Protein AF-A0A7Y0JI06-F1 (afdb_monomer)

Mean predicted aligned error: 2.01 Å

Nearest PDB structures (foldseek):
  3qa9-assembly1_A  TM=9.355E-01  e=6.172E-12  Escherichia coli
  2d5a-assembly1_A  TM=9.492E-01  e=1.376E-11  Pyrococcus horikoshii OT3
  1y81-assembly1_A  TM=9.439E-01  e=1.527E-10  Pyrococcus furiosus
  3q9n-assembly1_A  TM=9.317E-01  e=5.243E-10  Escherichia coli
  3q9n-assembly2_B  TM=9.232E-01  e=7.138E-10  Escherichia coli

Sequence (135 aa):
MRTAQQILADANVIAVVGASRDPSKSAHSVPRQILRHGWRIIPVNPFTDEIFGLKTVPTLADIDEPIDLVNIFRPSHDALEVVRQAIEIKAPAVWLQTGIISTEARRSAEEAGIDYVEDRCIAVERAAAALTKLR

Radius of gyration: 13.39 Å; Cα contacts (8 Å, |Δi|>4): 261; chains: 1; bounding box: 32×35×34 Å

Structure (mmCIF, N/CA/C/O backbone):
data_AF-A0A7Y0JI06-F1
#
_entry.id   AF-A0A7Y0JI06-F1
#
loop_
_atom_site.group_PDB
_atom_site.id
_atom_site.type_symbol
_atom_site.label_atom_id
_atom_site.label_alt_id
_atom_site.label_comp_id
_atom_site.label_asym_id
_atom_site.label_entity_id
_atom_site.label_seq_id
_atom_site.pdbx_PDB_ins_code
_atom_site.Cartn_x
_atom_site.Cartn_y
_atom_site.Cartn_z
_atom_site.occupancy
_atom_site.B_iso_or_equiv
_atom_site.auth_seq_id
_atom_site.auth_comp_id
_atom_site.auth_asym_id
_atom_site.auth_atom_id
_atom_site.pdbx_PDB_model_num
ATOM 1 N N . MET A 1 1 ? -10.717 8.507 10.418 1.00 89.06 1 MET A N 1
ATOM 2 C CA . MET A 1 1 ? -9.535 7.894 9.791 1.00 89.06 1 MET A CA 1
ATOM 3 C C . MET A 1 1 ? -8.820 7.034 10.818 1.00 89.06 1 MET A C 1
ATOM 5 O O . MET A 1 1 ? -8.657 7.480 11.952 1.00 89.06 1 MET A O 1
ATOM 9 N N . ARG A 1 2 ? -8.460 5.807 10.447 1.00 97.75 2 ARG A N 1
ATOM 10 C CA . ARG A 1 2 ? -7.655 4.875 11.248 1.00 97.75 2 ARG A CA 1
ATOM 11 C C . ARG A 1 2 ? -6.189 5.316 11.271 1.00 97.75 2 ARG A C 1
ATOM 13 O O . ARG A 1 2 ? -5.716 5.985 10.355 1.00 97.75 2 ARG A O 1
ATOM 20 N N . THR A 1 3 ? -5.452 4.940 12.315 1.00 98.38 3 THR A N 1
ATOM 21 C CA . THR A 1 3 ? -3.992 5.116 12.340 1.00 98.38 3 THR A CA 1
ATOM 22 C C . THR A 1 3 ? -3.308 4.140 11.383 1.00 98.38 3 THR A C 1
ATOM 24 O O . THR A 1 3 ? -3.873 3.111 11.019 1.00 98.38 3 THR A O 1
ATOM 27 N N . ALA A 1 4 ? -2.050 4.413 11.030 1.00 98.50 4 ALA A N 1
ATOM 28 C CA . ALA A 1 4 ? -1.232 3.518 10.211 1.00 98.50 4 ALA A CA 1
ATOM 29 C C . ALA A 1 4 ? -1.189 2.079 10.775 1.00 98.50 4 ALA A C 1
ATOM 31 O O . ALA A 1 4 ? -1.380 1.103 10.051 1.00 98.50 4 ALA A O 1
ATOM 32 N N . GLN A 1 5 ? -1.018 1.937 12.090 1.00 98.56 5 GLN A N 1
ATOM 33 C CA . GLN A 1 5 ? -1.028 0.645 12.777 1.00 98.56 5 GLN A CA 1
ATOM 34 C C . GLN A 1 5 ? -2.385 -0.059 12.673 1.00 98.56 5 GLN A C 1
ATOM 36 O O . GLN A 1 5 ? -2.418 -1.258 12.415 1.00 98.56 5 GLN A O 1
ATOM 41 N N . GLN A 1 6 ? -3.491 0.670 12.866 1.00 98.62 6 GLN A N 1
ATOM 42 C CA . GLN A 1 6 ? -4.845 0.113 12.776 1.00 98.62 6 GLN A CA 1
ATOM 43 C C . GLN A 1 6 ? -5.150 -0.374 11.357 1.00 98.62 6 GLN A C 1
ATOM 45 O O . GLN A 1 6 ? -5.582 -1.508 11.186 1.00 98.62 6 GLN A O 1
ATOM 50 N N . ILE A 1 7 ? -4.832 0.437 10.342 1.00 98.75 7 ILE A N 1
ATOM 51 C CA . ILE A 1 7 ? -4.991 0.069 8.927 1.00 98.75 7 ILE A CA 1
ATOM 52 C C . ILE A 1 7 ? -4.273 -1.254 8.636 1.00 98.75 7 ILE A C 1
ATOM 54 O O . ILE A 1 7 ? -4.859 -2.169 8.061 1.00 98.75 7 ILE A O 1
ATOM 58 N N . LEU A 1 8 ? -3.011 -1.378 9.060 1.00 98.62 8 LEU A N 1
ATOM 59 C CA . LEU A 1 8 ? -2.224 -2.584 8.814 1.00 98.62 8 LEU A CA 1
ATOM 60 C C . LEU A 1 8 ? -2.715 -3.800 9.619 1.00 98.62 8 LEU A C 1
ATOM 62 O O . LEU A 1 8 ? -2.697 -4.921 9.106 1.00 98.62 8 LEU A O 1
ATOM 66 N N . ALA A 1 9 ? -3.123 -3.603 10.874 1.00 98.38 9 ALA A N 1
ATOM 67 C CA . ALA A 1 9 ? -3.636 -4.675 11.724 1.00 98.38 9 ALA A CA 1
ATOM 68 C C . ALA A 1 9 ? -4.933 -5.278 11.157 1.00 98.38 9 ALA A C 1
ATOM 70 O O . ALA A 1 9 ? -5.082 -6.504 11.137 1.00 98.38 9 ALA A O 1
ATOM 71 N N . ASP A 1 10 ? -5.825 -4.428 10.646 1.00 98.25 10 ASP A N 1
ATOM 72 C CA . ASP A 1 10 ? -7.109 -4.834 10.073 1.00 98.25 10 ASP A CA 1
ATOM 73 C C . ASP A 1 10 ? -6.945 -5.503 8.700 1.00 98.25 10 ASP A C 1
ATOM 75 O O . ASP A 1 10 ? -7.649 -6.467 8.397 1.00 98.25 10 ASP A O 1
ATOM 79 N N . ALA A 1 11 ? -5.991 -5.040 7.883 1.00 98.44 11 ALA A N 1
ATOM 80 C CA . ALA A 1 11 ? -5.793 -5.532 6.522 1.00 98.44 11 ALA A CA 1
ATOM 81 C C . ALA A 1 11 ? -5.418 -7.023 6.470 1.00 98.44 11 ALA A C 1
ATOM 83 O O . ALA A 1 11 ? -4.555 -7.494 7.217 1.00 98.44 11 ALA A O 1
ATOM 84 N N . ASN A 1 12 ? -6.023 -7.763 5.541 1.00 97.06 12 ASN A N 1
ATOM 85 C CA . ASN A 1 12 ? -5.692 -9.155 5.229 1.00 97.06 12 ASN A CA 1
ATOM 86 C C . ASN A 1 12 ? -5.055 -9.275 3.839 1.00 97.06 12 ASN A C 1
ATOM 88 O O . ASN A 1 12 ? -4.114 -10.056 3.668 1.00 97.06 12 ASN A O 1
ATOM 92 N N . VAL A 1 13 ? -5.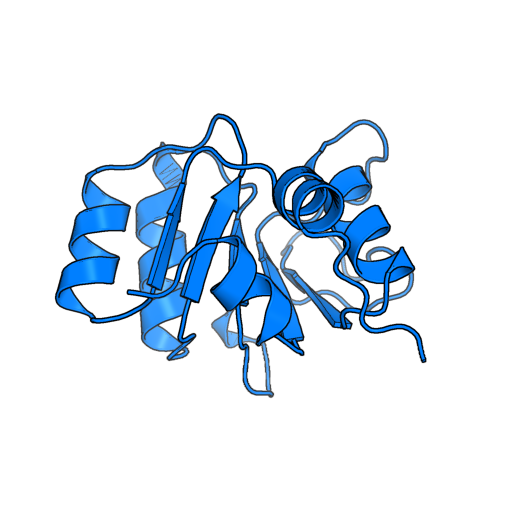526 -8.473 2.879 1.00 98.56 13 VAL A N 1
ATOM 93 C CA . VAL A 1 13 ? -5.049 -8.426 1.494 1.00 98.56 13 VAL A CA 1
ATOM 94 C C . VAL A 1 13 ? -4.464 -7.056 1.172 1.00 98.56 13 VAL A C 1
ATOM 96 O O . VAL A 1 13 ? -5.155 -6.039 1.234 1.00 98.56 13 VAL A O 1
ATOM 99 N N . ILE A 1 14 ? -3.186 -7.035 0.788 1.00 98.88 14 ILE A N 1
ATOM 100 C CA . ILE A 1 14 ? -2.464 -5.808 0.446 1.00 98.88 14 ILE A CA 1
ATOM 101 C C . ILE A 1 14 ? -2.072 -5.836 -1.035 1.00 98.88 14 ILE A C 1
ATOM 103 O O . ILE A 1 14 ? -1.246 -6.654 -1.442 1.00 98.88 14 ILE A O 1
ATOM 107 N N . ALA A 1 15 ? -2.600 -4.917 -1.841 1.00 98.88 15 ALA A N 1
ATOM 108 C CA . ALA A 1 15 ? -2.095 -4.688 -3.193 1.00 98.88 15 ALA A CA 1
ATOM 109 C C . ALA A 1 15 ? -0.816 -3.844 -3.121 1.00 98.88 15 ALA A 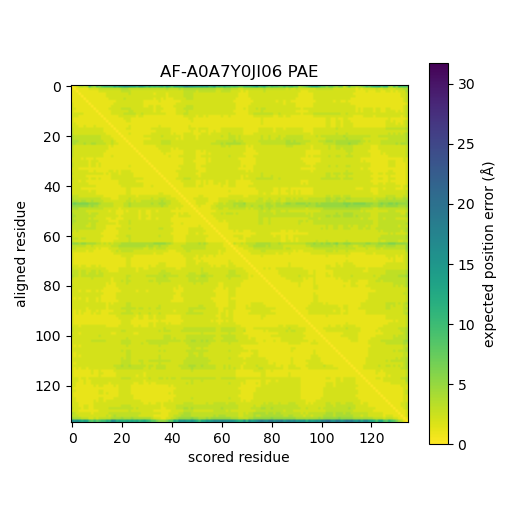C 1
ATOM 111 O O . ALA A 1 15 ? -0.802 -2.800 -2.473 1.00 98.88 15 ALA A O 1
ATOM 112 N N . VAL A 1 16 ? 0.271 -4.270 -3.768 1.00 98.88 16 VAL A N 1
ATOM 113 C CA . VAL A 1 16 ? 1.547 -3.532 -3.766 1.00 98.88 16 VAL A CA 1
ATOM 114 C C . VAL A 1 16 ? 1.827 -2.967 -5.151 1.00 98.88 16 VAL A C 1
ATOM 116 O O . VAL A 1 16 ? 2.319 -3.670 -6.034 1.00 98.88 16 VAL A O 1
ATOM 119 N N . VAL A 1 17 ? 1.553 -1.676 -5.322 1.00 98.88 17 VAL A N 1
ATOM 120 C CA . VAL A 1 17 ? 1.741 -0.953 -6.582 1.00 98.88 17 VAL A CA 1
ATOM 121 C C . VAL A 1 17 ? 3.190 -0.525 -6.742 1.00 98.88 17 VAL A C 1
ATOM 123 O O . VAL A 1 17 ? 3.749 0.185 -5.905 1.00 98.88 17 VAL A O 1
ATOM 126 N N . GLY A 1 18 ? 3.803 -0.955 -7.845 1.00 98.12 18 GLY A N 1
ATOM 127 C CA . GLY A 1 18 ? 5.231 -0.763 -8.091 1.00 98.12 18 GLY A CA 1
ATOM 128 C C . GLY A 1 18 ? 6.108 -1.825 -7.426 1.00 98.12 18 GLY A C 1
ATOM 129 O O . GLY A 1 18 ? 7.305 -1.591 -7.256 1.00 98.12 18 GLY A O 1
ATOM 130 N N . ALA A 1 19 ? 5.538 -2.981 -7.060 1.00 98.38 19 ALA A N 1
ATOM 131 C CA . ALA A 1 19 ? 6.291 -4.125 -6.548 1.00 98.38 19 ALA A CA 1
ATOM 132 C C . ALA A 1 19 ? 7.471 -4.473 -7.473 1.00 98.38 19 ALA A C 1
ATOM 134 O O . ALA A 1 19 ? 7.345 -4.448 -8.696 1.00 98.38 19 ALA A O 1
ATOM 135 N N . SER A 1 20 ? 8.626 -4.819 -6.904 1.00 98.25 20 SER A N 1
ATOM 136 C CA . SER A 1 20 ? 9.862 -5.044 -7.665 1.00 98.25 20 SER A CA 1
ATOM 137 C C . SER A 1 20 ? 10.424 -6.455 -7.482 1.00 98.25 20 SER A C 1
ATOM 139 O O . SER A 1 20 ? 10.377 -7.015 -6.390 1.00 98.25 20 SER A O 1
ATOM 141 N N . ARG A 1 21 ? 11.041 -7.012 -8.535 1.00 97.50 21 ARG A N 1
ATOM 142 C CA . ARG A 1 21 ? 11.878 -8.228 -8.450 1.00 97.50 21 ARG A CA 1
ATOM 143 C C . ARG A 1 21 ? 13.293 -7.954 -7.945 1.00 97.50 21 ARG A C 1
ATOM 145 O O . ARG A 1 21 ? 13.939 -8.869 -7.459 1.00 97.50 21 ARG A O 1
ATOM 152 N N . ASP A 1 22 ? 13.755 -6.715 -8.080 1.00 97.62 22 ASP A N 1
ATOM 153 C CA . ASP A 1 22 ? 15.105 -6.291 -7.711 1.00 97.62 22 ASP A CA 1
ATOM 154 C C . ASP A 1 22 ? 15.248 -6.192 -6.181 1.00 97.62 22 ASP A C 1
ATOM 156 O O . ASP A 1 22 ? 14.635 -5.292 -5.592 1.00 97.62 22 ASP A O 1
ATOM 160 N N . PRO A 1 23 ? 16.059 -7.061 -5.540 1.00 96.50 23 PRO A N 1
ATOM 161 C CA . PRO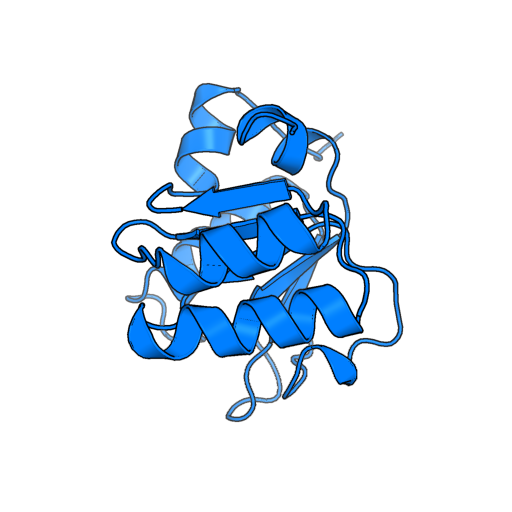 A 1 23 ? 16.217 -7.097 -4.088 1.00 96.50 23 PRO A CA 1
ATOM 162 C C . PRO A 1 23 ? 16.840 -5.845 -3.476 1.00 96.50 23 PRO A C 1
ATOM 164 O O . PRO A 1 23 ? 16.706 -5.637 -2.271 1.00 96.50 23 PRO A O 1
ATOM 167 N N . SER A 1 24 ? 17.501 -5.008 -4.282 1.00 97.38 24 SER A N 1
ATOM 168 C CA . SER A 1 24 ? 18.076 -3.746 -3.812 1.00 97.38 24 SER A CA 1
ATOM 169 C C . SER A 1 24 ? 17.017 -2.667 -3.554 1.00 97.38 24 SER A C 1
ATOM 171 O O . SER A 1 24 ? 17.270 -1.715 -2.817 1.00 97.38 24 SER A O 1
ATOM 173 N N . LYS A 1 25 ? 15.811 -2.809 -4.124 1.00 98.00 25 LYS A N 1
ATOM 174 C CA . LYS A 1 25 ? 14.747 -1.804 -4.018 1.00 98.00 25 LYS A CA 1
ATOM 175 C C . LYS A 1 25 ? 13.880 -2.026 -2.785 1.00 98.00 25 LYS A C 1
ATOM 177 O O . LYS A 1 25 ? 13.446 -3.144 -2.504 1.00 98.0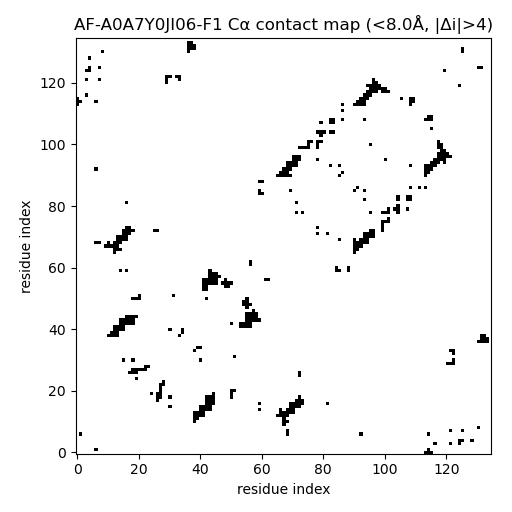0 25 LYS A O 1
ATOM 182 N N . SER A 1 26 ? 13.484 -0.935 -2.128 1.00 98.19 26 SER A N 1
ATOM 183 C CA . SER A 1 26 ? 12.492 -0.965 -1.040 1.00 98.19 26 SER A CA 1
ATOM 184 C C . SER A 1 26 ? 11.174 -1.613 -1.474 1.00 98.19 26 SER A C 1
ATOM 186 O O . SER A 1 26 ? 10.575 -2.361 -0.708 1.00 98.19 26 SER A O 1
ATOM 188 N N . ALA A 1 27 ? 10.777 -1.424 -2.738 1.00 98.12 27 ALA A N 1
ATOM 189 C CA . ALA A 1 27 ? 9.597 -2.053 -3.337 1.00 98.12 27 ALA A CA 1
ATOM 190 C C . ALA A 1 27 ? 9.699 -3.585 -3.501 1.00 98.12 27 ALA A C 1
ATOM 192 O O . ALA A 1 27 ? 8.746 -4.227 -3.938 1.00 98.12 27 ALA A O 1
ATOM 193 N N . HIS A 1 28 ? 10.850 -4.178 -3.171 1.00 98.62 28 HIS A N 1
ATOM 194 C CA . HIS A 1 28 ? 11.037 -5.619 -3.025 1.00 98.62 28 HIS A CA 1
ATOM 195 C C . HIS A 1 28 ? 11.171 -6.010 -1.550 1.00 98.62 28 HIS A C 1
ATOM 197 O O . HIS A 1 28 ? 10.433 -6.859 -1.049 1.00 98.62 28 HIS A O 1
ATOM 203 N N . SER A 1 29 ? 12.112 -5.388 -0.836 1.00 98.50 29 SER A N 1
ATOM 204 C CA . SER A 1 29 ? 12.471 -5.801 0.523 1.00 98.50 29 SER A CA 1
ATOM 205 C C . SER A 1 29 ? 11.342 -5.569 1.533 1.00 98.50 29 SER A C 1
ATOM 207 O O . SER A 1 29 ? 11.086 -6.443 2.364 1.00 98.50 29 SER A O 1
ATOM 209 N N . VAL A 1 30 ? 10.613 -4.453 1.433 1.00 98.69 30 VAL A N 1
ATOM 210 C CA . VAL A 1 30 ? 9.511 -4.120 2.348 1.00 98.69 30 VAL A CA 1
ATOM 211 C C . VAL A 1 30 ? 8.312 -5.066 2.158 1.00 98.69 30 VAL A C 1
ATOM 213 O O . VAL A 1 30 ? 7.919 -5.698 3.142 1.00 98.69 30 VAL A O 1
ATOM 216 N N . PRO A 1 31 ? 7.765 -5.285 0.941 1.00 98.69 31 PRO A N 1
ATOM 217 C CA . PRO A 1 31 ? 6.715 -6.287 0.730 1.00 98.69 31 PRO A CA 1
ATOM 218 C C . PRO A 1 31 ? 7.142 -7.701 1.135 1.00 98.69 31 PRO A C 1
ATOM 220 O O . PRO A 1 31 ? 6.365 -8.427 1.753 1.00 98.69 31 PRO A O 1
ATOM 223 N N . ARG A 1 32 ? 8.401 -8.088 0.876 1.00 98.50 32 ARG A N 1
ATOM 224 C CA . ARG A 1 32 ? 8.929 -9.389 1.312 1.00 98.50 32 ARG A CA 1
ATOM 225 C C . ARG A 1 32 ? 8.896 -9.540 2.832 1.00 98.50 32 ARG A C 1
ATOM 227 O O . ARG A 1 32 ? 8.601 -10.629 3.320 1.00 98.50 32 ARG A O 1
ATOM 234 N N . GLN A 1 33 ? 9.184 -8.480 3.589 1.00 98.19 33 GLN A N 1
ATOM 235 C CA . GLN A 1 33 ? 9.045 -8.516 5.045 1.00 98.19 33 GLN A CA 1
ATOM 236 C C . GLN A 1 33 ? 7.588 -8.655 5.480 1.00 98.19 33 GLN A C 1
ATOM 238 O O . GLN A 1 33 ? 7.315 -9.446 6.377 1.00 98.19 33 GLN A O 1
ATOM 243 N N . ILE A 1 34 ? 6.662 -7.9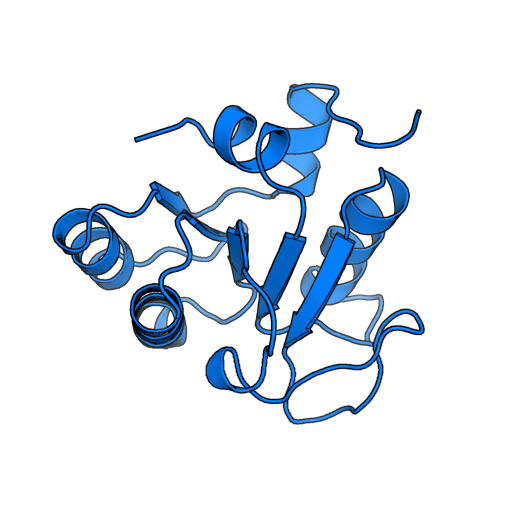35 4.851 1.00 98.56 34 ILE A N 1
ATOM 244 C CA . ILE A 1 34 ? 5.231 -8.026 5.169 1.00 98.56 34 ILE A CA 1
ATOM 245 C C . ILE A 1 34 ? 4.696 -9.446 4.901 1.00 98.56 34 ILE A C 1
ATOM 247 O O . ILE A 1 34 ? 4.074 -10.029 5.788 1.00 98.56 34 ILE A O 1
ATOM 251 N N . LEU A 1 35 ? 5.064 -10.065 3.770 1.00 98.12 35 LEU A N 1
ATOM 252 C CA . LEU A 1 35 ? 4.780 -11.482 3.482 1.00 98.12 35 LEU A CA 1
ATOM 253 C C . LEU A 1 35 ? 5.312 -12.419 4.572 1.00 98.12 35 LEU A C 1
ATOM 255 O O . LEU A 1 35 ? 4.601 -13.301 5.044 1.00 98.12 35 LEU A O 1
ATOM 259 N N . ARG A 1 36 ? 6.563 -12.221 5.011 1.00 98.00 36 ARG A N 1
ATOM 260 C CA . ARG A 1 36 ? 7.187 -13.050 6.059 1.00 98.00 36 ARG A CA 1
ATOM 261 C C . ARG A 1 36 ? 6.486 -12.966 7.414 1.00 98.00 36 ARG A C 1
ATOM 263 O O . ARG A 1 36 ? 6.713 -13.846 8.233 1.00 98.00 36 ARG A O 1
ATOM 270 N N . HIS A 1 37 ? 5.674 -11.938 7.648 1.00 98.50 37 HIS A N 1
ATOM 271 C CA . HIS A 1 37 ? 4.876 -11.792 8.866 1.00 98.50 37 HIS A CA 1
ATOM 272 C C . HIS A 1 37 ? 3.396 -12.151 8.652 1.00 98.50 37 HIS A C 1
ATOM 274 O O . HIS A 1 37 ? 2.564 -11.858 9.505 1.00 98.50 37 HIS A O 1
ATOM 280 N N . GLY A 1 38 ? 3.066 -12.815 7.541 1.00 98.12 38 GLY A N 1
ATOM 281 C CA . GLY A 1 38 ? 1.791 -13.506 7.352 1.00 98.12 38 GLY A CA 1
ATOM 282 C C . GLY A 1 38 ? 0.697 -12.715 6.638 1.00 98.12 38 GLY A C 1
ATOM 283 O O . GLY A 1 38 ? -0.396 -13.247 6.470 1.00 98.12 38 GLY A O 1
ATOM 284 N N . TRP A 1 39 ? 0.944 -11.474 6.212 1.00 98.62 39 TRP A N 1
ATOM 285 C CA . TRP A 1 39 ? -0.016 -10.775 5.350 1.00 98.62 39 TRP A CA 1
ATOM 286 C C . TRP A 1 39 ? 0.005 -11.355 3.943 1.00 98.62 39 TRP A C 1
ATOM 288 O O . TRP A 1 39 ? 1.066 -11.709 3.423 1.00 98.62 39 TRP A O 1
ATOM 298 N N . ARG A 1 40 ? -1.160 -11.382 3.295 1.00 98.19 40 ARG A N 1
ATOM 299 C CA . ARG A 1 40 ? -1.266 -11.716 1.878 1.00 98.19 40 ARG A CA 1
ATOM 300 C C . ARG A 1 40 ? -0.983 -10.475 1.041 1.00 98.19 40 ARG A C 1
ATOM 302 O O . ARG A 1 40 ? -1.482 -9.392 1.344 1.00 98.19 40 ARG A O 1
ATOM 309 N N . ILE A 1 41 ? -0.187 -10.635 -0.013 1.00 98.38 41 ILE A N 1
ATOM 310 C CA . ILE A 1 41 ? 0.156 -9.549 -0.933 1.00 98.38 41 ILE A CA 1
ATOM 311 C C . ILE A 1 41 ? -0.234 -9.928 -2.357 1.00 98.38 41 ILE A C 1
ATOM 313 O O . ILE A 1 41 ? 0.021 -11.054 -2.777 1.00 98.38 41 ILE A O 1
ATOM 317 N N . ILE A 1 42 ? -0.775 -8.964 -3.100 1.00 98.75 42 ILE A N 1
ATOM 318 C CA . ILE A 1 42 ? -0.957 -9.033 -4.552 1.00 98.75 42 ILE A CA 1
ATOM 319 C C . ILE A 1 42 ? 0.004 -8.025 -5.198 1.00 98.75 42 ILE A C 1
ATOM 321 O O . ILE A 1 42 ? -0.169 -6.815 -5.022 1.00 98.75 42 ILE A O 1
ATOM 325 N N . PRO A 1 43 ? 1.063 -8.472 -5.893 1.00 98.69 43 PRO A N 1
ATOM 326 C CA . PRO A 1 43 ? 1.982 -7.560 -6.562 1.00 98.69 43 PRO A CA 1
ATOM 327 C C . PRO A 1 43 ? 1.337 -6.937 -7.809 1.00 98.69 43 PRO A C 1
ATOM 329 O O . PRO A 1 43 ? 0.848 -7.652 -8.680 1.00 98.69 43 PRO A O 1
ATOM 332 N N . VAL A 1 44 ? 1.404 -5.611 -7.932 1.00 98.75 44 VAL A N 1
ATOM 333 C CA . VAL A 1 44 ? 0.915 -4.873 -9.106 1.00 98.75 44 VAL A CA 1
ATOM 334 C C . VAL A 1 44 ? 2.108 -4.273 -9.851 1.00 98.75 44 VAL A C 1
ATOM 336 O O . VAL A 1 44 ? 2.784 -3.361 -9.352 1.00 98.75 44 VAL A O 1
ATOM 339 N N . ASN A 1 45 ? 2.410 -4.832 -11.024 1.00 97.94 45 ASN A N 1
ATOM 340 C CA . ASN A 1 45 ? 3.514 -4.431 -11.893 1.00 97.94 45 ASN A CA 1
ATOM 341 C C . ASN A 1 45 ? 3.273 -4.920 -13.342 1.00 97.94 45 ASN A C 1
ATOM 343 O O . ASN A 1 45 ? 3.253 -6.128 -13.559 1.00 97.94 45 ASN A O 1
ATOM 347 N N . PRO A 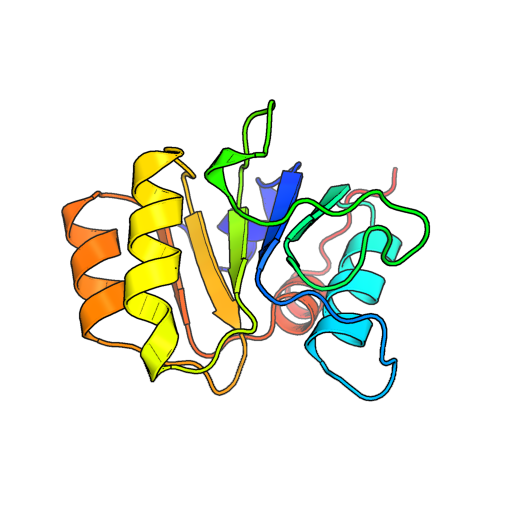1 46 ? 3.185 -4.024 -14.345 1.00 96.88 46 PRO A N 1
ATOM 348 C CA . PRO A 1 46 ? 2.913 -4.402 -15.736 1.00 96.88 46 PRO A CA 1
ATOM 349 C C . PRO A 1 46 ? 4.113 -4.994 -16.499 1.00 96.88 46 PRO A C 1
ATOM 351 O O . PRO A 1 46 ? 3.968 -5.387 -17.650 1.00 96.88 46 PRO A O 1
ATOM 354 N N . PHE A 1 47 ? 5.309 -5.036 -15.903 1.00 97.12 47 PHE A N 1
ATOM 355 C CA . PHE A 1 47 ? 6.557 -5.420 -16.584 1.00 97.12 47 PHE A CA 1
ATOM 356 C C . PHE A 1 47 ? 7.074 -6.817 -16.214 1.00 97.12 47 PHE A C 1
ATOM 358 O O . PHE A 1 47 ? 8.191 -7.192 -16.578 1.00 97.12 47 PHE A O 1
ATOM 365 N N . THR A 1 48 ? 6.331 -7.564 -15.407 1.00 95.94 48 THR A N 1
ATOM 366 C CA . THR A 1 48 ? 6.704 -8.910 -14.963 1.00 95.94 48 THR A CA 1
ATOM 367 C C . THR A 1 48 ? 5.450 -9.661 -14.574 1.00 95.94 48 THR A C 1
ATOM 369 O O . THR A 1 48 ? 4.552 -9.022 -14.043 1.00 95.94 48 THR A O 1
ATOM 372 N N . ASP A 1 49 ? 5.437 -10.980 -14.764 1.00 96.25 49 ASP A N 1
ATOM 373 C CA . ASP A 1 49 ? 4.283 -11.850 -14.469 1.00 96.25 49 ASP A CA 1
ATOM 374 C C . ASP A 1 49 ? 4.343 -12.486 -13.068 1.00 96.25 49 ASP A C 1
ATOM 376 O O . ASP A 1 49 ? 3.357 -13.028 -12.566 1.00 96.25 49 ASP A O 1
ATOM 380 N N . GLU A 1 50 ? 5.511 -12.427 -12.420 1.00 97.44 50 GLU A N 1
ATOM 381 C CA . GLU A 1 50 ? 5.724 -13.014 -11.098 1.00 97.44 50 GLU A CA 1
ATOM 382 C C . GLU A 1 50 ? 6.681 -12.181 -10.233 1.00 97.44 50 GLU A C 1
ATOM 384 O O . GLU A 1 50 ? 7.715 -11.689 -10.704 1.00 97.44 50 GLU A O 1
ATOM 389 N N . ILE A 1 51 ? 6.351 -12.041 -8.945 1.00 98.19 51 ILE A N 1
ATOM 390 C CA . ILE A 1 51 ? 7.224 -11.511 -7.890 1.00 98.19 51 ILE A CA 1
ATOM 391 C C . ILE A 1 51 ? 7.012 -12.358 -6.627 1.00 98.19 51 ILE A C 1
ATOM 393 O O . ILE A 1 51 ? 5.885 -12.592 -6.214 1.00 98.19 51 ILE A O 1
ATOM 397 N N . PHE A 1 52 ? 8.095 -12.801 -5.979 1.00 97.12 52 PHE A N 1
ATOM 398 C CA . PHE A 1 52 ? 8.062 -13.655 -4.775 1.00 97.12 52 PHE A CA 1
ATOM 399 C C . PHE A 1 52 ? 7.423 -15.047 -4.954 1.00 97.12 52 PHE A C 1
ATOM 401 O O . PHE A 1 52 ? 7.078 -15.660 -3.944 1.00 97.12 52 PHE A O 1
ATOM 408 N N . GLY A 1 53 ? 7.276 -15.551 -6.184 1.00 97.12 53 GLY A N 1
ATOM 409 C CA . GLY A 1 53 ? 6.468 -16.747 -6.461 1.00 97.12 53 GLY A CA 1
ATOM 410 C C . GLY A 1 53 ? 4.962 -16.468 -6.523 1.00 97.12 53 GLY A C 1
ATOM 411 O O . GLY A 1 53 ? 4.168 -17.401 -6.559 1.00 97.12 53 GLY A O 1
ATOM 412 N N . LEU A 1 54 ? 4.559 -15.193 -6.484 1.00 97.69 54 LEU A N 1
ATOM 413 C CA . LEU A 1 54 ? 3.174 -14.749 -6.590 1.00 97.69 54 LEU A CA 1
ATOM 414 C C . LEU A 1 54 ? 2.951 -14.153 -7.975 1.00 97.69 54 LEU A C 1
ATOM 416 O O . LEU A 1 54 ? 3.753 -13.333 -8.434 1.00 97.69 54 LEU A O 1
ATOM 420 N N . LYS A 1 55 ? 1.839 -14.534 -8.606 1.00 97.75 55 LYS A N 1
ATOM 421 C CA . LYS A 1 55 ? 1.387 -13.924 -9.854 1.00 97.75 55 LYS A CA 1
ATOM 422 C C . LYS A 1 55 ? 1.195 -12.423 -9.646 1.00 97.75 55 LYS A C 1
ATOM 424 O O . LYS A 1 55 ? 0.613 -12.003 -8.646 1.00 97.75 55 LYS A O 1
ATOM 429 N N . THR A 1 56 ? 1.689 -11.631 -10.581 1.00 98.25 56 THR A N 1
ATOM 430 C CA . THR A 1 56 ? 1.453 -10.190 -10.619 1.00 98.25 56 THR A CA 1
ATOM 431 C C . THR A 1 56 ? 0.269 -9.864 -11.519 1.00 98.25 56 THR A C 1
ATOM 433 O O . THR A 1 56 ? -0.122 -10.641 -12.394 1.00 98.25 56 THR A O 1
ATOM 436 N N . VAL A 1 57 ? -0.283 -8.676 -11.317 1.00 98.31 57 VAL A N 1
ATOM 437 C CA . VAL A 1 57 ? -1.250 -8.076 -12.235 1.00 98.31 57 VAL A CA 1
ATOM 438 C C . VAL A 1 57 ? -0.734 -6.726 -12.743 1.00 98.31 57 VAL A C 1
ATOM 440 O O . VAL A 1 57 ? 0.068 -6.086 -12.051 1.00 98.31 57 VAL A O 1
ATOM 443 N N . PRO A 1 58 ? -1.140 -6.272 -13.942 1.00 97.81 58 PRO A N 1
ATOM 444 C CA . PRO A 1 58 ? -0.634 -5.023 -14.496 1.00 97.81 58 PRO A CA 1
ATOM 445 C C . PRO A 1 58 ? -1.202 -3.789 -13.790 1.00 97.81 58 PRO A C 1
ATOM 447 O O . PRO A 1 58 ? -0.456 -2.832 -13.566 1.00 97.81 58 PRO A O 1
ATOM 450 N N . THR A 1 59 ? -2.481 -3.814 -13.406 1.00 98.19 59 THR A N 1
ATOM 451 C CA . THR A 1 59 ? -3.160 -2.692 -12.746 1.00 98.19 59 THR A CA 1
ATOM 452 C C . THR A 1 59 ? -3.986 -3.141 -11.539 1.00 98.19 59 THR A C 1
ATOM 454 O O . THR A 1 59 ? -4.198 -4.331 -11.314 1.00 98.19 59 THR A O 1
ATOM 457 N N . LEU A 1 60 ? -4.461 -2.177 -10.744 1.00 98.44 60 LEU A N 1
ATOM 458 C CA . LEU A 1 60 ? -5.382 -2.443 -9.634 1.00 98.44 60 LEU A CA 1
ATOM 459 C C . LEU A 1 60 ? -6.738 -2.990 -10.110 1.00 98.44 60 LEU A C 1
ATOM 461 O O . LEU A 1 60 ? -7.339 -3.793 -9.405 1.00 98.44 60 LEU A O 1
ATOM 465 N N . ALA A 1 61 ? -7.198 -2.591 -11.300 1.00 98.00 61 ALA A N 1
ATOM 466 C CA . ALA A 1 61 ? -8.470 -3.037 -11.871 1.00 98.00 61 ALA A CA 1
ATOM 467 C C . ALA A 1 61 ? -8.459 -4.514 -12.306 1.00 98.00 61 ALA A C 1
ATOM 469 O O . ALA A 1 61 ? -9.517 -5.115 -12.460 1.00 98.00 61 ALA A O 1
ATOM 470 N N . ASP A 1 62 ? -7.273 -5.103 -12.478 1.00 98.25 62 ASP A N 1
ATOM 471 C CA . ASP A 1 62 ? -7.100 -6.513 -12.841 1.00 98.25 62 ASP A CA 1
ATOM 472 C C . ASP A 1 62 ? -7.155 -7.459 -11.626 1.00 98.25 62 ASP A C 1
ATOM 474 O O . ASP A 1 62 ? -6.970 -8.668 -11.774 1.00 98.25 62 ASP A O 1
ATOM 478 N N . ILE A 1 63 ? -7.364 -6.926 -10.418 1.00 98.06 63 ILE A N 1
ATOM 479 C CA . ILE A 1 63 ? -7.525 -7.719 -9.198 1.00 98.06 63 ILE A CA 1
ATOM 480 C C . ILE A 1 63 ? -8.991 -8.148 -9.077 1.00 98.06 63 ILE A C 1
ATOM 482 O O . ILE A 1 63 ? -9.888 -7.315 -8.980 1.00 98.06 63 ILE A O 1
ATOM 486 N N . ASP A 1 64 ? -9.235 -9.456 -9.048 1.00 95.00 64 ASP A N 1
ATOM 487 C CA . ASP A 1 64 ? -10.565 -10.079 -9.040 1.00 95.00 64 ASP A CA 1
ATOM 488 C C . ASP A 1 64 ? -11.126 -10.342 -7.631 1.00 95.00 64 ASP A C 1
ATOM 490 O O . ASP A 1 64 ? -12.129 -11.038 -7.460 1.00 95.00 64 ASP A O 1
ATOM 494 N N . GLU A 1 65 ? -10.507 -9.756 -6.608 1.00 95.31 65 GLU A N 1
ATOM 495 C CA . GLU A 1 65 ? -10.868 -9.938 -5.206 1.00 95.31 65 GLU A CA 1
ATOM 496 C C . GLU A 1 65 ? -10.730 -8.643 -4.384 1.00 95.31 65 GLU A C 1
ATOM 498 O O . GLU A 1 65 ? -9.975 -7.742 -4.756 1.00 95.31 65 GLU A O 1
ATOM 503 N N . PRO A 1 66 ? -11.441 -8.523 -3.246 1.00 96.00 66 PRO A N 1
ATOM 504 C CA . PRO A 1 66 ? -11.365 -7.331 -2.409 1.00 96.00 66 PRO A CA 1
ATOM 505 C C . PRO A 1 66 ? -9.948 -7.048 -1.888 1.00 96.00 66 PRO A C 1
ATOM 507 O O . PRO A 1 66 ? -9.256 -7.943 -1.397 1.00 96.00 66 PRO A O 1
ATOM 510 N N . ILE A 1 67 ? -9.552 -5.774 -1.944 1.00 98.38 67 ILE A N 1
ATOM 511 C CA . ILE A 1 67 ? -8.302 -5.257 -1.380 1.00 98.38 67 ILE A CA 1
ATOM 512 C C . ILE A 1 67 ? -8.605 -4.457 -0.117 1.00 98.38 67 ILE A C 1
ATOM 514 O O . ILE A 1 67 ? -9.440 -3.557 -0.140 1.00 98.38 67 ILE A O 1
ATOM 518 N N . ASP A 1 68 ? -7.873 -4.732 0.964 1.00 98.69 68 ASP A N 1
ATOM 519 C CA . ASP A 1 68 ? -7.996 -3.984 2.221 1.00 98.69 68 ASP A CA 1
ATOM 520 C C . ASP A 1 68 ? -7.048 -2.777 2.278 1.00 98.69 68 ASP A C 1
ATOM 522 O O . ASP A 1 68 ? -7.296 -1.811 2.998 1.00 98.69 68 ASP A O 1
ATOM 526 N N . LEU A 1 69 ? -5.928 -2.838 1.553 1.00 98.88 69 LEU A N 1
ATOM 527 C CA . LEU A 1 69 ? -4.901 -1.802 1.565 1.00 98.88 69 LEU A CA 1
ATOM 528 C C . LEU A 1 69 ? -4.142 -1.749 0.238 1.00 98.88 69 LEU A C 1
ATOM 530 O O . LEU A 1 69 ? -3.574 -2.751 -0.198 1.00 98.88 69 LEU A O 1
ATOM 534 N N . VAL A 1 70 ? -4.050 -0.563 -0.360 1.00 98.94 70 VAL A N 1
ATOM 535 C CA . VAL A 1 70 ? -3.163 -0.302 -1.502 1.00 98.94 70 VAL A CA 1
ATOM 536 C C . VAL A 1 70 ? -1.873 0.349 -1.005 1.00 98.94 70 VAL A C 1
ATOM 538 O O . VAL A 1 70 ? -1.866 1.487 -0.541 1.00 98.94 70 VAL A O 1
ATOM 541 N N . ASN A 1 71 ? -0.765 -0.377 -1.107 1.00 98.94 71 ASN A N 1
ATOM 542 C CA . ASN A 1 71 ? 0.568 0.053 -0.704 1.00 98.94 71 ASN A CA 1
ATOM 543 C C . ASN A 1 71 ? 1.402 0.482 -1.923 1.00 98.94 71 ASN A C 1
ATOM 545 O O . ASN A 1 71 ? 1.626 -0.309 -2.838 1.00 98.94 71 ASN A O 1
ATOM 549 N N . ILE A 1 72 ? 1.882 1.723 -1.936 1.00 98.81 72 ILE A N 1
ATOM 550 C CA . ILE A 1 72 ? 2.345 2.407 -3.145 1.00 98.81 72 ILE A CA 1
ATOM 551 C C . ILE A 1 72 ? 3.840 2.728 -3.039 1.00 98.81 72 ILE A C 1
ATOM 553 O O . ILE A 1 72 ? 4.283 3.447 -2.143 1.00 98.81 72 ILE A O 1
ATOM 557 N N . PHE A 1 73 ? 4.606 2.224 -4.009 1.00 98.69 73 PHE A N 1
ATOM 558 C CA . PHE A 1 73 ? 6.037 2.503 -4.204 1.00 98.69 73 PHE A CA 1
ATOM 559 C C . PHE A 1 73 ? 6.317 3.338 -5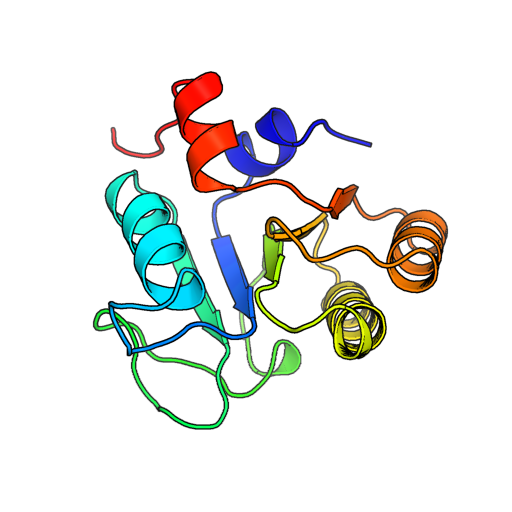.466 1.00 98.69 73 PHE A C 1
ATOM 561 O O . PHE A 1 73 ? 7.458 3.418 -5.926 1.00 98.69 73 PHE A O 1
ATOM 568 N N . ARG A 1 74 ? 5.282 3.932 -6.070 1.00 98.12 74 ARG A N 1
ATOM 569 C CA . ARG A 1 74 ? 5.428 4.844 -7.211 1.00 98.12 74 ARG A CA 1
ATOM 570 C C . ARG A 1 74 ? 5.843 6.247 -6.739 1.00 98.12 74 ARG A C 1
ATOM 572 O O . ARG A 1 74 ? 5.441 6.640 -5.648 1.00 98.12 74 ARG A O 1
ATOM 579 N N . PRO A 1 75 ? 6.635 7.003 -7.521 1.00 97.88 75 PRO A N 1
ATOM 580 C CA . PRO A 1 75 ? 7.055 8.355 -7.149 1.00 97.88 75 PRO A CA 1
ATOM 581 C C . PRO A 1 75 ? 5.878 9.302 -6.873 1.00 97.88 75 PRO A C 1
ATOM 583 O O . PRO A 1 75 ? 4.788 9.111 -7.402 1.00 97.88 75 PRO A O 1
ATOM 586 N N . SER A 1 76 ? 6.115 10.382 -6.123 1.00 98.12 76 SER A N 1
ATOM 587 C CA . SER A 1 76 ? 5.072 11.343 -5.725 1.00 98.12 76 SER A CA 1
ATOM 588 C C . SER A 1 76 ? 4.243 11.914 -6.883 1.00 98.12 76 SER A C 1
ATOM 590 O O . SER A 1 76 ? 3.051 12.149 -6.707 1.00 98.12 76 SER A O 1
ATOM 592 N N . HIS A 1 77 ? 4.839 12.107 -8.066 1.00 97.75 77 HIS A N 1
ATOM 593 C CA . HIS A 1 77 ? 4.120 12.617 -9.242 1.00 97.75 77 HIS A CA 1
ATOM 594 C C . HIS A 1 77 ? 3.110 11.614 -9.826 1.00 97.75 77 HIS A C 1
ATOM 596 O O . HIS A 1 77 ? 2.167 12.032 -10.485 1.00 97.75 77 HIS A O 1
ATOM 602 N N . ASP A 1 78 ? 3.268 10.318 -9.543 1.00 98.00 78 ASP A N 1
ATOM 603 C CA . ASP A 1 78 ? 2.323 9.264 -9.932 1.00 98.00 78 ASP A CA 1
ATOM 604 C C . ASP A 1 78 ? 1.263 9.004 -8.842 1.00 98.00 78 ASP A C 1
ATOM 606 O O . ASP A 1 78 ? 0.264 8.331 -9.089 1.00 98.00 78 ASP A O 1
ATOM 610 N N . ALA A 1 79 ? 1.474 9.492 -7.612 1.00 98.00 79 ALA A N 1
ATOM 611 C CA . ALA A 1 79 ? 0.699 9.077 -6.441 1.00 98.00 79 ALA A CA 1
ATOM 612 C C . ALA A 1 79 ? -0.802 9.387 -6.556 1.00 98.00 79 ALA A C 1
ATOM 614 O O . ALA A 1 79 ? -1.620 8.552 -6.176 1.00 98.00 79 ALA A O 1
ATOM 615 N N . LEU A 1 80 ? -1.170 10.554 -7.102 1.00 98.62 80 LEU A N 1
ATOM 616 C CA . LEU A 1 80 ? -2.575 10.941 -7.281 1.00 98.62 80 LEU A CA 1
ATOM 617 C C . LEU A 1 80 ? -3.324 9.944 -8.171 1.00 98.62 80 LEU A C 1
ATOM 619 O O . LEU A 1 80 ? -4.441 9.548 -7.849 1.00 98.62 80 LEU A O 1
ATOM 623 N N . GLU A 1 81 ? -2.701 9.524 -9.268 1.00 98.56 81 GLU A N 1
ATOM 624 C CA . GLU A 1 81 ? -3.316 8.603 -10.220 1.00 98.56 81 GLU A CA 1
ATOM 625 C C . GLU A 1 81 ? -3.521 7.216 -9.599 1.00 98.56 81 GLU A C 1
ATOM 627 O O . GLU A 1 81 ? -4.601 6.639 -9.690 1.00 98.56 81 GLU A O 1
ATOM 632 N N . VAL A 1 82 ? -2.529 6.717 -8.858 1.00 98.56 82 VAL A N 1
ATOM 633 C CA . VAL A 1 82 ? -2.662 5.436 -8.147 1.00 98.56 82 VAL A CA 1
ATOM 634 C C . VAL A 1 82 ? -3.743 5.501 -7.059 1.00 98.56 82 VAL A C 1
ATOM 636 O O . VAL A 1 82 ? -4.477 4.533 -6.863 1.00 98.56 82 VAL A O 1
ATOM 639 N N . VAL A 1 83 ? -3.883 6.634 -6.362 1.00 98.75 83 VAL A N 1
ATOM 640 C CA . VAL A 1 83 ? -4.951 6.820 -5.367 1.00 98.75 83 VAL A CA 1
ATOM 641 C C . VAL A 1 83 ? -6.333 6.859 -6.019 1.00 98.75 83 VAL A C 1
ATOM 643 O O . VAL A 1 83 ? -7.259 6.259 -5.479 1.00 98.75 83 VAL A O 1
ATOM 646 N N . ARG A 1 84 ? -6.489 7.478 -7.195 1.00 98.69 84 ARG A N 1
ATOM 647 C CA . ARG A 1 84 ? -7.755 7.430 -7.949 1.00 98.69 84 ARG A CA 1
ATOM 648 C C . ARG A 1 84 ? -8.140 6.004 -8.322 1.00 98.69 84 ARG A C 1
ATOM 650 O O . ARG A 1 84 ? -9.269 5.604 -8.062 1.00 98.69 84 ARG A O 1
ATOM 657 N N . GLN A 1 85 ? -7.188 5.213 -8.809 1.00 98.56 85 GLN A N 1
ATOM 658 C CA . GLN A 1 85 ? -7.420 3.795 -9.098 1.00 98.56 85 GLN A CA 1
ATOM 659 C C . GLN A 1 85 ? -7.818 3.012 -7.838 1.00 98.56 85 GLN A C 1
ATOM 661 O O . GLN A 1 85 ? -8.721 2.181 -7.885 1.00 98.56 85 GLN A O 1
ATOM 666 N N . ALA A 1 86 ? -7.195 3.298 -6.688 1.00 98.69 86 ALA A N 1
ATOM 667 C CA . ALA A 1 86 ? -7.577 2.692 -5.411 1.00 98.69 86 ALA A CA 1
ATOM 668 C C . ALA A 1 86 ? -9.021 3.044 -4.999 1.00 98.69 86 ALA A C 1
ATOM 670 O O . ALA A 1 86 ? -9.747 2.177 -4.513 1.00 98.69 86 ALA A O 1
ATOM 671 N N . ILE A 1 87 ? -9.450 4.290 -5.230 1.00 98.56 87 ILE A N 1
ATOM 672 C CA . ILE A 1 87 ? -10.832 4.740 -5.000 1.00 98.56 87 ILE A CA 1
ATOM 673 C C . ILE A 1 87 ? -11.804 4.009 -5.939 1.00 98.56 87 ILE A C 1
ATOM 675 O O . ILE A 1 87 ? -12.848 3.540 -5.488 1.00 98.56 87 ILE A O 1
ATOM 679 N N . GLU A 1 88 ? -11.461 3.861 -7.221 1.00 98.19 88 GLU A N 1
ATOM 680 C CA . GLU A 1 88 ? -12.290 3.167 -8.220 1.00 98.19 88 GLU A CA 1
ATOM 681 C C . GLU A 1 88 ? -12.546 1.701 -7.851 1.00 98.19 88 GLU A C 1
ATOM 683 O O . GLU A 1 88 ? -13.685 1.233 -7.932 1.00 98.19 88 GLU A O 1
ATOM 688 N N . ILE A 1 89 ? -11.519 0.995 -7.364 1.00 97.88 89 ILE A N 1
ATOM 689 C CA . ILE A 1 89 ? -11.660 -0.385 -6.870 1.00 97.88 89 ILE A CA 1
ATOM 690 C C . ILE A 1 89 ? -12.222 -0.465 -5.442 1.00 97.88 89 ILE A C 1
ATOM 692 O O . ILE A 1 89 ? -12.335 -1.555 -4.884 1.00 97.88 89 ILE A O 1
ATOM 696 N N . LYS A 1 90 ? -12.591 0.678 -4.847 1.00 97.81 90 LYS A N 1
ATOM 697 C CA . LYS A 1 90 ? -13.170 0.803 -3.500 1.00 97.81 90 LYS A CA 1
ATOM 698 C C . LYS A 1 90 ? -12.272 0.242 -2.393 1.00 97.81 90 LYS A C 1
ATOM 700 O O . LYS A 1 90 ? -12.772 -0.298 -1.405 1.00 97.81 90 LYS A O 1
ATOM 705 N N . ALA A 1 91 ? -10.954 0.377 -2.539 1.00 98.44 91 ALA A N 1
ATOM 706 C CA . ALA A 1 91 ? -10.031 0.033 -1.467 1.00 98.44 91 ALA A CA 1
ATOM 707 C C . ALA A 1 91 ? -10.267 0.968 -0.263 1.00 98.44 91 ALA A C 1
ATOM 709 O O . ALA A 1 91 ? -10.324 2.186 -0.440 1.00 98.44 91 ALA A O 1
ATOM 710 N N . PRO A 1 92 ? -10.377 0.447 0.970 1.00 98.31 92 PRO A N 1
ATOM 711 C CA . PRO A 1 92 ? -10.714 1.266 2.131 1.00 98.31 92 PRO A CA 1
ATOM 712 C C . PRO A 1 92 ? -9.519 2.072 2.664 1.00 98.31 92 PRO A C 1
ATOM 714 O O . PRO A 1 92 ? -9.704 2.928 3.530 1.00 98.31 92 PRO A O 1
ATOM 717 N N . ALA A 1 93 ? -8.299 1.794 2.191 1.00 98.81 93 ALA A N 1
ATOM 718 C CA . ALA A 1 93 ? -7.089 2.481 2.623 1.00 98.81 93 ALA A CA 1
ATOM 719 C C . ALA A 1 93 ? -5.991 2.512 1.546 1.00 98.81 93 ALA A C 1
ATOM 721 O O . ALA A 1 93 ? -5.785 1.542 0.809 1.00 98.81 93 ALA A O 1
ATOM 722 N N . VAL A 1 94 ? -5.227 3.605 1.526 1.00 98.81 94 VAL A N 1
ATOM 723 C CA . VAL A 1 94 ? -4.030 3.805 0.696 1.00 98.81 94 VAL A CA 1
ATOM 724 C C . VAL A 1 94 ? -2.825 4.200 1.550 1.00 98.81 94 VAL A C 1
ATOM 726 O O . VAL A 1 94 ? -2.947 4.885 2.568 1.00 98.81 94 VAL A O 1
ATOM 729 N N . TRP A 1 95 ? -1.638 3.769 1.126 1.00 98.88 95 TRP A N 1
ATOM 730 C CA . TRP A 1 95 ? -0.390 3.985 1.851 1.00 98.88 95 TRP A CA 1
ATOM 731 C C . TRP A 1 95 ? 0.757 4.329 0.905 1.00 98.88 95 TRP A C 1
ATOM 733 O O . TRP A 1 95 ? 1.272 3.461 0.200 1.00 98.88 95 TRP A O 1
ATOM 743 N N . LEU A 1 96 ? 1.212 5.580 0.935 1.00 98.81 96 LEU A N 1
ATOM 744 C CA . LEU A 1 96 ? 2.439 6.010 0.268 1.00 98.81 96 LEU A CA 1
ATOM 745 C C . LEU A 1 96 ? 3.647 5.711 1.164 1.00 98.81 96 LEU A C 1
ATOM 747 O O . LEU A 1 96 ? 3.693 6.105 2.333 1.00 98.81 96 LEU A O 1
ATOM 751 N N . GLN A 1 97 ? 4.612 4.965 0.631 1.00 98.75 97 GLN A N 1
ATOM 752 C CA . GLN A 1 97 ? 5.819 4.594 1.373 1.00 98.75 97 GLN A CA 1
ATOM 753 C C . GLN A 1 97 ? 6.714 5.803 1.677 1.00 98.75 97 GLN A C 1
ATOM 755 O O . GLN A 1 97 ? 6.521 6.898 1.155 1.00 98.75 97 GLN A O 1
ATOM 760 N N . THR A 1 98 ? 7.714 5.597 2.537 1.00 98.38 98 THR A N 1
ATOM 761 C CA . THR A 1 98 ? 8.696 6.626 2.913 1.00 98.38 98 THR A CA 1
ATOM 762 C C . THR A 1 98 ? 9.277 7.348 1.696 1.00 98.38 98 THR A C 1
ATOM 764 O O . THR A 1 98 ? 9.698 6.714 0.727 1.00 98.38 98 THR A O 1
ATOM 767 N N . GLY A 1 99 ? 9.323 8.676 1.775 1.00 98.00 99 GLY A N 1
ATOM 768 C CA . GLY A 1 99 ? 9.777 9.574 0.719 1.00 98.00 99 GLY A CA 1
ATOM 769 C C . GLY A 1 99 ? 8.721 9.901 -0.339 1.00 98.00 99 GLY A C 1
ATOM 770 O O . GLY A 1 99 ? 9.013 10.677 -1.247 1.00 98.00 99 GLY A O 1
ATOM 771 N N . ILE A 1 100 ? 7.511 9.338 -0.246 1.00 98.56 100 ILE A N 1
ATOM 772 C CA . ILE A 1 100 ? 6.410 9.593 -1.178 1.00 98.56 100 ILE A CA 1
ATOM 773 C C . ILE A 1 100 ? 5.326 10.387 -0.442 1.00 98.56 100 ILE A C 1
ATOM 775 O O . ILE A 1 100 ? 4.754 9.923 0.544 1.00 98.56 100 ILE A O 1
ATOM 779 N N . ILE A 1 101 ? 5.065 11.598 -0.935 1.00 98.44 101 ILE A N 1
ATOM 780 C CA . ILE A 1 101 ? 4.158 12.596 -0.349 1.00 98.44 101 ILE A CA 1
ATOM 781 C C . ILE A 1 101 ? 3.360 13.224 -1.487 1.00 98.44 101 ILE A C 1
ATOM 783 O O . ILE A 1 101 ? 3.942 13.576 -2.515 1.00 98.44 101 ILE A O 1
ATOM 787 N N . SER A 1 102 ? 2.050 13.402 -1.313 1.00 98.50 102 SER A N 1
ATOM 788 C CA . SER A 1 102 ? 1.229 14.108 -2.298 1.00 98.50 102 SER A CA 1
ATOM 789 C C . SER A 1 102 ? 0.008 14.761 -1.660 1.00 98.50 102 SER A C 1
ATOM 791 O O . SER A 1 102 ? -0.942 14.100 -1.244 1.00 98.50 102 SER A O 1
ATOM 793 N N . THR A 1 103 ? -0.002 16.095 -1.647 1.00 98.38 103 THR A N 1
ATOM 794 C CA . THR A 1 103 ? -1.137 16.887 -1.153 1.00 98.38 103 THR A CA 1
ATOM 795 C C . THR A 1 103 ? -2.411 16.622 -1.955 1.00 98.38 103 THR A C 1
ATOM 797 O O . THR A 1 103 ? -3.499 16.554 -1.389 1.00 98.38 103 THR A O 1
ATOM 800 N N . GLU A 1 104 ? -2.289 16.443 -3.270 1.00 98.56 104 GLU A N 1
ATOM 801 C CA . GLU A 1 104 ? -3.439 16.182 -4.138 1.00 98.56 104 GLU A CA 1
ATOM 802 C C . GLU A 1 104 ? -4.014 14.783 -3.907 1.00 98.56 104 GLU A C 1
ATOM 804 O O . GLU A 1 104 ? -5.235 14.629 -3.852 1.00 98.56 104 GLU A O 1
ATOM 809 N N . ALA A 1 105 ? -3.149 13.778 -3.727 1.00 98.62 105 ALA A N 1
ATOM 810 C CA . ALA A 1 105 ? -3.571 12.414 -3.429 1.00 98.62 105 ALA A CA 1
ATOM 811 C C . ALA A 1 105 ? -4.271 12.338 -2.064 1.00 98.62 105 ALA A C 1
ATOM 813 O O . ALA A 1 105 ? -5.342 11.741 -1.962 1.00 98.62 105 ALA A O 1
ATOM 814 N N . ARG A 1 106 ? -3.719 13.017 -1.047 1.00 98.62 106 ARG A N 1
ATOM 815 C CA . ARG A 1 106 ? -4.346 13.163 0.273 1.00 98.62 106 ARG A CA 1
ATOM 816 C C . ARG A 1 106 ? -5.751 13.746 0.166 1.00 98.62 106 ARG A C 1
ATOM 818 O O . ARG A 1 106 ? -6.694 13.135 0.657 1.00 98.62 106 ARG A O 1
ATOM 825 N N . ARG A 1 107 ? -5.899 14.886 -0.520 1.00 98.62 107 ARG A N 1
ATOM 826 C CA . ARG A 1 107 ? -7.207 15.529 -0.710 1.00 98.62 107 ARG A CA 1
ATOM 827 C C . ARG A 1 107 ? -8.200 14.583 -1.390 1.00 98.62 107 ARG A C 1
ATOM 829 O O . ARG A 1 107 ? -9.322 14.450 -0.924 1.00 98.62 107 ARG A O 1
ATOM 836 N N . SER A 1 108 ? -7.778 13.900 -2.457 1.00 98.69 108 SER A N 1
ATOM 837 C CA . SER A 1 108 ? -8.643 12.961 -3.181 1.00 98.69 108 SER A CA 1
ATOM 838 C C . SER A 1 108 ? -9.099 11.790 -2.303 1.00 98.69 108 SER A C 1
ATOM 840 O O . SER A 1 108 ? -10.246 11.365 -2.407 1.00 98.69 108 SER A O 1
ATOM 842 N N . ALA A 1 109 ? -8.219 11.262 -1.448 1.00 98.50 109 ALA A N 1
ATOM 843 C CA . ALA A 1 109 ? -8.557 10.189 -0.517 1.00 98.50 109 ALA A CA 1
ATOM 844 C C . ALA A 1 109 ? -9.523 10.659 0.584 1.00 98.50 109 ALA A C 1
ATOM 846 O O . ALA A 1 109 ? -10.484 9.960 0.900 1.00 98.50 109 ALA A O 1
ATOM 847 N N . GLU A 1 110 ? -9.306 11.861 1.124 1.00 98.06 110 GLU A N 1
ATOM 848 C CA . GLU A 1 110 ? -10.173 12.478 2.134 1.00 98.06 110 GLU A CA 1
ATOM 849 C C . GLU A 1 110 ? -11.578 12.765 1.584 1.00 98.06 110 GLU A C 1
ATOM 851 O O . GLU A 1 110 ? -12.565 12.429 2.238 1.00 98.06 110 GLU A O 1
ATOM 856 N N . GLU A 1 111 ? -11.681 13.309 0.367 1.00 98.50 111 GLU A N 1
ATOM 857 C CA . GLU A 1 111 ? -12.957 13.543 -0.328 1.00 98.50 111 GLU A CA 1
ATOM 858 C C . GLU A 1 111 ? -13.717 12.236 -0.608 1.00 98.50 111 GLU A C 1
ATOM 860 O O . GLU A 1 111 ? -14.943 12.198 -0.511 1.00 98.50 111 GLU A O 1
ATOM 865 N N . ALA A 1 112 ? -12.995 11.154 -0.913 1.00 98.44 112 ALA A N 1
ATOM 866 C CA . ALA A 1 112 ? -13.569 9.824 -1.109 1.00 98.44 112 ALA A CA 1
ATOM 867 C C . ALA A 1 112 ? -13.868 9.079 0.206 1.00 98.44 112 ALA A C 1
ATOM 869 O O . ALA A 1 112 ? -14.516 8.032 0.183 1.00 98.44 112 ALA A O 1
ATOM 870 N N . GLY A 1 113 ? -13.406 9.594 1.349 1.00 98.19 113 GLY A N 1
ATOM 871 C CA . GLY A 1 113 ? -13.615 8.986 2.661 1.00 98.19 113 GLY A CA 1
ATOM 872 C C . GLY A 1 113 ? -12.817 7.702 2.910 1.00 98.19 113 GLY A C 1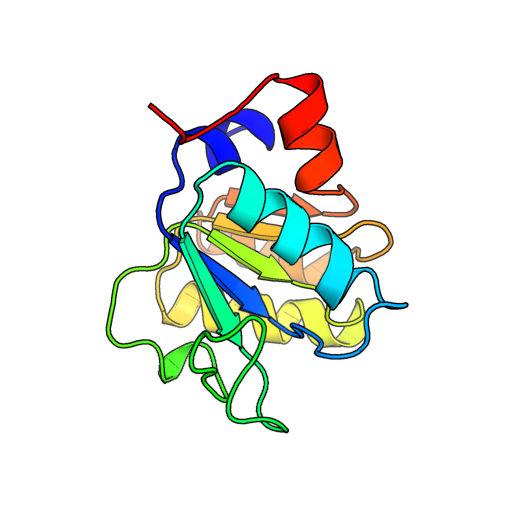
ATOM 873 O O . GLY A 1 113 ? -13.240 6.893 3.736 1.00 98.19 113 GLY A O 1
ATOM 874 N N . ILE A 1 114 ? -11.686 7.502 2.224 1.00 98.19 114 ILE A N 1
ATOM 875 C CA . ILE A 1 114 ? -10.797 6.346 2.436 1.00 98.19 114 ILE A CA 1
ATOM 876 C C . ILE A 1 114 ? -9.599 6.726 3.312 1.00 98.19 114 ILE A C 1
ATOM 878 O O . ILE A 1 114 ? -9.135 7.867 3.293 1.00 98.19 114 ILE A O 1
ATOM 882 N N . ASP A 1 115 ? -9.073 5.774 4.083 1.00 98.81 115 ASP A N 1
ATOM 883 C CA . ASP A 1 115 ? -7.922 6.044 4.943 1.00 98.81 115 ASP A CA 1
ATOM 884 C C . ASP A 1 115 ? -6.654 6.318 4.126 1.00 98.81 115 ASP A C 1
ATOM 886 O O . ASP A 1 115 ? -6.381 5.651 3.128 1.00 98.81 115 ASP A O 1
ATOM 890 N N . TYR A 1 116 ? -5.846 7.278 4.575 1.00 98.75 116 TYR A N 1
ATOM 891 C CA . TYR A 1 116 ? -4.663 7.732 3.848 1.00 98.75 116 TYR A CA 1
ATOM 892 C C . TYR A 1 116 ? -3.443 7.854 4.763 1.00 98.75 116 TYR A C 1
ATOM 894 O O . TYR A 1 116 ? -3.471 8.548 5.784 1.00 98.75 116 TYR A O 1
ATOM 902 N N . VAL A 1 117 ? -2.344 7.217 4.358 1.00 98.75 117 VAL A N 1
ATOM 903 C CA . VAL A 1 117 ? -1.022 7.313 4.991 1.00 98.75 117 VAL A CA 1
ATOM 904 C C . VAL A 1 117 ? -0.004 7.758 3.943 1.00 98.75 117 VAL A C 1
ATOM 906 O O . VAL A 1 117 ? -0.022 7.262 2.821 1.00 98.75 117 VAL A O 1
ATOM 909 N N . GLU A 1 118 ? 0.919 8.650 4.306 1.00 98.50 118 GLU A N 1
ATOM 910 C CA . GLU A 1 118 ? 2.061 9.008 3.456 1.00 98.50 118 GLU A CA 1
ATOM 911 C C . GLU A 1 118 ? 3.345 9.160 4.261 1.00 98.50 118 GLU A C 1
ATOM 913 O O . GLU A 1 118 ? 3.284 9.352 5.474 1.00 98.50 118 GLU A O 1
ATOM 918 N N . ASP A 1 119 ? 4.487 9.068 3.577 1.00 98.62 119 ASP A N 1
ATOM 919 C CA . ASP A 1 119 ? 5.833 9.153 4.151 1.00 98.62 119 ASP A CA 1
ATOM 920 C C . ASP A 1 119 ? 6.089 8.208 5.342 1.00 98.62 119 ASP A C 1
ATOM 922 O O . ASP A 1 119 ? 6.746 8.540 6.330 1.00 98.62 119 ASP A O 1
ATOM 926 N N . ARG A 1 120 ? 5.551 6.985 5.280 1.00 98.62 120 ARG A N 1
ATOM 927 C CA . ARG A 1 120 ? 5.707 5.982 6.349 1.00 98.62 120 ARG A CA 1
ATOM 928 C C . ARG A 1 120 ? 6.091 4.638 5.757 1.00 98.62 120 ARG A C 1
ATOM 930 O O . ARG A 1 120 ? 5.515 4.202 4.765 1.00 98.62 120 ARG A O 1
ATOM 937 N N . CYS A 1 121 ? 7.030 3.932 6.379 1.00 98.69 121 CYS A N 1
ATOM 938 C CA . CYS A 1 121 ? 7.380 2.578 5.956 1.00 98.69 121 CYS A CA 1
ATOM 939 C C . CYS A 1 121 ? 6.463 1.568 6.650 1.00 98.69 121 CYS A C 1
ATOM 941 O O . CYS A 1 121 ? 6.467 1.454 7.875 1.00 98.69 121 CYS A O 1
ATOM 943 N N . ILE A 1 122 ? 5.721 0.783 5.869 1.00 98.75 122 ILE A N 1
ATOM 944 C CA . ILE A 1 122 ? 4.743 -0.181 6.411 1.00 98.75 122 ILE A CA 1
ATOM 945 C C . ILE A 1 122 ? 5.408 -1.249 7.292 1.00 98.75 122 ILE A C 1
ATOM 947 O O . ILE A 1 122 ? 4.855 -1.644 8.313 1.00 98.75 122 ILE A O 1
ATOM 951 N N . ALA A 1 123 ? 6.635 -1.670 6.959 1.00 98.62 123 ALA A N 1
ATOM 952 C CA . ALA A 1 123 ? 7.387 -2.632 7.765 1.00 98.62 123 ALA A CA 1
ATOM 953 C C . ALA A 1 123 ? 7.888 -2.038 9.093 1.00 98.62 123 ALA A C 1
ATOM 955 O O . ALA A 1 123 ? 7.991 -2.773 10.078 1.00 98.62 123 ALA A O 1
ATOM 956 N N . VAL A 1 124 ? 8.163 -0.728 9.133 1.00 98.69 124 VAL A N 1
ATOM 957 C CA . VAL A 1 124 ? 8.537 -0.012 10.363 1.00 98.69 124 VAL A CA 1
ATOM 958 C C . VAL A 1 124 ? 7.320 0.142 11.269 1.00 98.69 124 VAL A C 1
ATOM 960 O O . VAL A 1 124 ? 7.408 -0.228 12.436 1.00 98.69 124 VAL A O 1
ATOM 963 N N . GLU A 1 125 ? 6.170 0.582 10.743 1.00 98.75 125 GLU A N 1
ATOM 964 C CA . GLU A 1 125 ? 4.931 0.682 11.535 1.00 98.75 125 GLU A CA 1
ATOM 965 C C . GLU A 1 125 ? 4.501 -0.686 12.080 1.00 98.75 125 GLU A C 1
ATOM 967 O O . GLU A 1 125 ? 4.142 -0.804 13.252 1.00 98.75 125 GLU A O 1
ATOM 972 N N . ARG A 1 126 ? 4.617 -1.741 11.259 1.00 98.56 126 ARG A N 1
ATOM 973 C CA . ARG A 1 126 ? 4.411 -3.131 11.682 1.00 98.56 126 ARG A CA 1
ATOM 974 C C . ARG A 1 126 ? 5.290 -3.499 12.874 1.00 98.56 126 ARG A C 1
ATOM 976 O O . ARG A 1 126 ? 4.795 -4.057 13.849 1.00 98.56 126 ARG A O 1
ATOM 983 N N . ALA A 1 127 ? 6.595 -3.237 12.773 1.00 98.44 127 ALA A N 1
ATOM 984 C CA . ALA A 1 127 ? 7.564 -3.586 13.806 1.00 98.44 127 ALA A CA 1
ATOM 985 C C . ALA A 1 127 ? 7.325 -2.791 15.095 1.00 98.44 127 ALA A C 1
ATOM 987 O O . ALA A 1 127 ? 7.315 -3.380 16.172 1.00 98.44 127 ALA A O 1
ATOM 988 N N . ALA A 1 128 ? 7.069 -1.485 14.977 1.00 98.31 128 ALA A N 1
ATOM 989 C CA . ALA A 1 128 ? 6.784 -0.601 16.103 1.00 98.31 128 ALA A CA 1
ATOM 990 C C . ALA A 1 128 ? 5.539 -1.035 16.894 1.00 98.31 128 ALA A C 1
ATOM 992 O O . ALA A 1 128 ? 5.503 -0.885 18.111 1.00 98.31 128 ALA A O 1
ATOM 993 N N . ALA A 1 129 ? 4.543 -1.610 16.216 1.00 97.94 129 ALA A N 1
ATOM 994 C CA . ALA A 1 129 ? 3.327 -2.134 16.833 1.00 97.94 129 ALA A CA 1
ATOM 995 C C . ALA A 1 129 ? 3.358 -3.650 17.105 1.00 97.94 129 ALA A C 1
ATOM 997 O O . ALA A 1 129 ? 2.334 -4.217 17.478 1.00 97.94 129 ALA A O 1
ATOM 998 N N . ALA A 1 130 ? 4.505 -4.311 16.900 1.00 98.00 130 ALA A N 1
ATOM 999 C CA . ALA A 1 130 ? 4.678 -5.758 17.056 1.00 98.00 130 ALA A CA 1
ATOM 1000 C C . ALA A 1 130 ? 3.620 -6.609 16.313 1.00 98.00 130 ALA A C 1
ATOM 1002 O O . ALA A 1 130 ? 3.239 -7.687 16.768 1.00 98.00 130 ALA A O 1
ATOM 1003 N N . LEU A 1 131 ? 3.148 -6.140 15.152 1.00 98.19 131 LEU A N 1
ATOM 1004 C CA . LEU A 1 131 ? 2.076 -6.799 14.406 1.00 98.19 131 LEU A CA 1
ATOM 1005 C C . LEU A 1 131 ? 2.591 -8.027 13.633 1.00 98.19 131 LEU A C 1
ATOM 1007 O O . LEU A 1 131 ? 3.659 -7.998 13.001 1.00 98.19 131 LEU A O 1
ATOM 1011 N N . THR A 1 132 ? 1.775 -9.083 13.625 1.00 97.81 132 THR A N 1
ATOM 1012 C CA . THR A 1 132 ? 1.949 -10.307 12.830 1.00 97.81 132 THR A CA 1
ATOM 1013 C C . THR A 1 132 ? 0.587 -10.944 12.527 1.00 97.81 132 THR A C 1
ATOM 1015 O O . THR A 1 132 ? -0.341 -10.828 13.326 1.00 97.81 132 THR A O 1
ATOM 1018 N N . LYS A 1 133 ? 0.465 -11.617 11.379 1.00 96.75 133 LYS A N 1
ATOM 1019 C CA . LYS A 1 133 ? -0.682 -12.463 10.989 1.00 96.75 133 LYS A CA 1
ATOM 1020 C C . LYS A 1 133 ? -0.350 -13.962 11.051 1.00 96.75 133 LYS A C 1
ATOM 1022 O O . LYS A 1 133 ? -1.213 -14.792 10.770 1.00 96.75 133 LYS A O 1
ATOM 1027 N N . LEU A 1 134 ? 0.889 -14.315 11.407 1.00 94.50 134 LEU A N 1
ATOM 1028 C CA . LEU A 1 134 ? 1.269 -15.6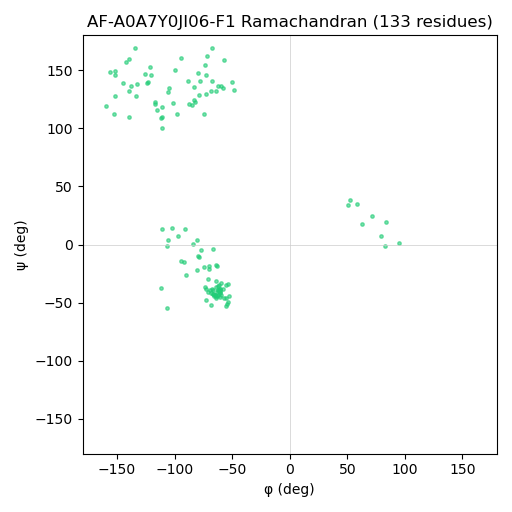97 11.700 1.00 94.50 134 LEU A CA 1
ATOM 1029 C C . LEU A 1 134 ? 0.575 -16.149 12.991 1.00 94.50 134 LEU A C 1
ATOM 1031 O O . LEU A 1 134 ? 0.586 -15.412 13.977 1.00 94.50 134 LEU A O 1
ATOM 1035 N N . ARG A 1 135 ? -0.036 -17.335 12.953 1.00 78.38 135 ARG A N 1
ATOM 1036 C CA . ARG A 1 135 ? -0.634 -18.005 14.113 1.00 78.38 135 ARG A CA 1
ATOM 1037 C C . ARG A 1 135 ? 0.372 -18.928 14.780 1.00 78.38 135 ARG A C 1
ATOM 1039 O O . ARG A 1 135 ? 1.200 -19.499 14.036 1.00 78.38 135 ARG A O 1
#

Foldseek 3Di:
DDDLLRLLQPWQEEEEAPQDQDPVDCSDVLVVLQVVQRHHYAYADLPDQDHPNHGHHPAPVPDPDAGQEYEYPDAQVCLLVNLVSCLVSPHQEYEAEAPHDYPNSVVVCVVSNHHYYHNHRSSVSCVVVVDGPDD

Solvent-accessible surface area (backbone atoms only — not comparable to full-atom values): 7385 Å² total; per-residue (Å²): 127,72,52,74,57,53,52,59,70,71,38,59,33,32,36,28,39,49,43,41,80,53,73,90,37,65,43,20,48,43,58,52,52,43,45,74,36,46,43,45,73,43,40,22,29,73,88,49,66,61,45,97,91,37,66,35,30,59,46,80,85,70,53,94,63,88,46,43,28,42,38,36,58,53,59,41,93,50,39,41,61,55,47,50,51,37,53,73,74,60,30,57,24,42,34,29,29,61,90,19,61,47,73,68,27,50,50,54,31,57,76,71,70,30,31,77,46,57,53,42,47,69,57,54,46,32,57,78,66,70,61,66,61,66,129

Secondary structure (DSSP, 8-state):
---HHHHHHH-SEEEEET--S-TTSHHHHHHHHHHHTT-EEEEE-TT-SEETTEE-BSSGGG--S--SEEEE-S-HHHHHHHHHHHHHTT-SEEEEPTT---HHHHHHHHHHT-EEE-S--HHHHHHHTT-----

pLDDT: mean 97.97, std 2.01, range [78.38, 98.94]